Protein AF-T0Z5M1-F1 (afdb_monomer_lite)

InterPro domains:
  IPR012999 Pyridine nucleotide-disulphide oxidoreductase, class I, active site [PS00076] (7-17)
  IPR036188 FAD/NAD(P)-binding domain superfamily [G3DSA:3.50.50.60] (1-71)
  IPR036188 FAD/NAD(P)-binding domain superfamily [SSF51905] (2-41)

Radius of gyration: 16.47 Å; chains: 1; bounding box: 39×21×42 Å

pLDDT: mean 94.88, std 7.01, range [61.81, 98.69]

Sequence (71 aa):
MERGTIGGTCVNVGCVPSKIMIRAAHVAHLRRTSPFDDGISSTAPVVRRDRLLAQQQGRVDELRHAKYEGI

Secondary structure (DSSP, 8-state):
---SSTTHHHHHTSHHHHHHHHHHHHHHHHHH--TTTTTS---PPP--HHHHHHHHHHHHHHHHIIIII--

Organism: NCBI:txid410659

Foldseek 3Di:
DDDDQPPPCCLQPHVQLVVLVVVVVVVQVCLQDDPCCVPDPHDRDDDPVVVSVVVSRVVSVVVCCVPTVVD

Structure (mmCIF, N/CA/C/O backbone):
data_AF-T0Z5M1-F1
#
_entry.id   AF-T0Z5M1-F1
#
loop_
_atom_site.group_PDB
_atom_site.id
_atom_site.type_symbol
_atom_site.label_atom_id
_atom_site.label_alt_id
_atom_site.label_comp_id
_atom_site.label_asym_id
_atom_site.label_entity_id
_atom_site.label_seq_id
_atom_site.pdbx_PDB_ins_code
_atom_site.Cartn_x
_atom_site.Cartn_y
_atom_site.Cartn_z
_atom_site.occupancy
_atom_site.B_iso_or_equiv
_atom_site.auth_seq_id
_atom_site.auth_comp_id
_atom_site.auth_asym_id
_atom_site.auth_atom_id
_atom_site.pdbx_PDB_model_num
ATOM 1 N N . MET A 1 1 ? -14.694 9.717 25.631 1.00 64.19 1 MET A N 1
ATOM 2 C CA . MET A 1 1 ? -15.654 9.216 24.626 1.00 64.19 1 MET A CA 1
ATOM 3 C C . MET A 1 1 ? -15.041 9.430 23.255 1.00 64.19 1 MET A C 1
ATOM 5 O O . MET A 1 1 ? -14.861 10.583 22.878 1.00 64.19 1 MET A O 1
ATOM 9 N N . GLU A 1 2 ? -14.682 8.348 22.565 1.00 76.81 2 GLU A N 1
ATOM 10 C CA . GLU A 1 2 ? -14.252 8.391 21.162 1.00 76.81 2 GLU A CA 1
ATOM 11 C C . GLU A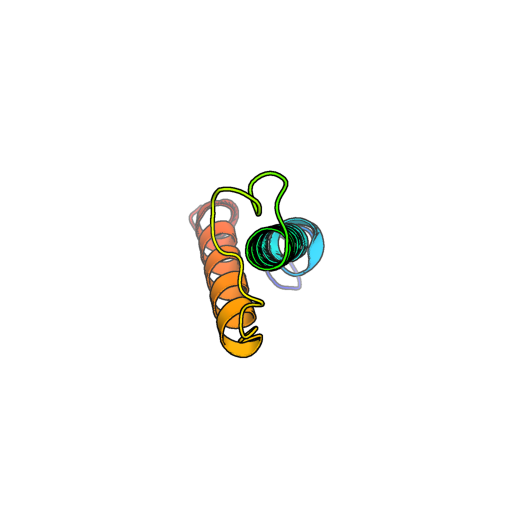 1 2 ? -15.493 8.405 20.260 1.00 76.81 2 GLU A C 1
ATOM 13 O O . GLU A 1 2 ? -16.476 7.735 20.572 1.00 76.81 2 GLU A O 1
ATOM 18 N N . ARG A 1 3 ? -15.491 9.204 19.184 1.00 82.88 3 ARG A N 1
ATOM 19 C CA . ARG A 1 3 ? -16.687 9.385 18.330 1.00 82.88 3 ARG A CA 1
ATOM 20 C C . ARG A 1 3 ? -16.654 8.551 17.046 1.00 82.88 3 ARG A C 1
ATOM 22 O O . ARG A 1 3 ? -17.667 8.483 16.359 1.00 82.88 3 ARG A O 1
ATOM 29 N N . GLY A 1 4 ? -15.513 7.946 16.715 1.00 88.25 4 GLY A N 1
ATOM 30 C CA . GLY A 1 4 ? -15.312 7.159 15.498 1.00 88.25 4 GLY A CA 1
ATOM 31 C C . GLY A 1 4 ? -14.461 5.914 15.739 1.00 88.25 4 GLY A C 1
ATOM 32 O O . GLY A 1 4 ? -14.403 5.393 16.852 1.00 88.25 4 GLY A O 1
ATOM 33 N N . THR A 1 5 ? -13.800 5.423 14.689 1.00 91.00 5 THR A N 1
ATOM 34 C CA . THR A 1 5 ? -12.926 4.248 14.789 1.00 91.00 5 THR A CA 1
ATOM 35 C C . THR A 1 5 ? -11.770 4.514 15.750 1.00 91.00 5 THR A C 1
ATOM 37 O O . THR A 1 5 ? -11.001 5.465 15.574 1.00 91.00 5 THR A O 1
ATOM 40 N N . ILE A 1 6 ? -11.619 3.641 16.746 1.00 92.06 6 ILE A N 1
ATOM 41 C CA . ILE A 1 6 ? -10.566 3.753 17.753 1.00 92.06 6 ILE A CA 1
ATOM 42 C C . ILE A 1 6 ? -9.165 3.727 17.112 1.00 92.06 6 ILE A C 1
ATOM 44 O O . ILE A 1 6 ? -8.952 3.179 16.027 1.00 92.06 6 ILE A O 1
ATOM 48 N N . GLY A 1 7 ? -8.203 4.394 17.747 1.00 92.31 7 GLY A N 1
ATOM 49 C CA . GLY A 1 7 ? -6.846 4.573 17.216 1.00 92.31 7 GLY A CA 1
ATOM 50 C C . GLY A 1 7 ? -6.691 5.734 16.219 1.00 92.31 7 GLY A C 1
ATOM 51 O O . GLY A 1 7 ? -5.567 6.057 15.826 1.00 92.31 7 GLY A O 1
ATOM 52 N N . GLY A 1 8 ? -7.787 6.407 15.843 1.00 94.81 8 GLY A N 1
ATOM 53 C CA . GLY A 1 8 ? -7.762 7.680 15.119 1.00 94.81 8 GLY A CA 1
ATOM 54 C C . GLY A 1 8 ? -7.113 7.612 13.731 1.00 94.81 8 GLY A C 1
ATOM 55 O O . GLY A 1 8 ? -7.065 6.566 13.082 1.00 94.81 8 GLY A O 1
ATOM 56 N N . THR A 1 9 ? -6.618 8.750 13.244 1.00 96.69 9 THR A N 1
ATOM 57 C CA . THR A 1 9 ? -6.151 8.900 11.855 1.00 96.69 9 THR A CA 1
ATOM 58 C C . THR A 1 9 ? -4.957 8.008 11.518 1.00 96.69 9 THR A C 1
ATOM 60 O O . THR A 1 9 ? -4.964 7.342 10.485 1.00 96.69 9 THR A O 1
ATOM 63 N N . CYS A 1 10 ? -3.927 7.976 12.369 1.00 96.12 10 CYS A N 1
ATOM 64 C CA . CYS A 1 10 ? -2.644 7.349 12.040 1.00 96.12 10 CYS A CA 1
ATOM 65 C C . CYS A 1 10 ? -2.762 5.863 11.681 1.00 96.12 10 CYS A C 1
ATOM 67 O O . CYS A 1 10 ? -2.125 5.435 10.716 1.00 96.12 10 CYS A O 1
ATOM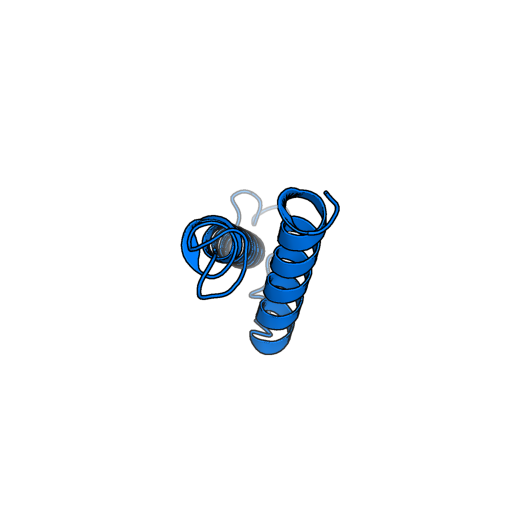 69 N N . VAL A 1 11 ? -3.559 5.096 12.433 1.00 97.12 11 VAL A N 1
ATOM 70 C CA . VAL A 1 11 ? -3.724 3.654 12.197 1.00 97.12 11 VAL A CA 1
ATOM 71 C C . VAL A 1 11 ? -4.738 3.363 11.096 1.00 97.12 11 VAL A C 1
ATOM 73 O O . VAL A 1 11 ? -4.501 2.480 10.283 1.00 97.12 11 VAL A O 1
ATOM 76 N N . ASN A 1 12 ? -5.827 4.131 11.019 1.00 96.88 12 ASN A N 1
ATOM 77 C CA . ASN A 1 12 ? -6.961 3.770 10.172 1.00 96.88 12 ASN A CA 1
ATOM 78 C C . ASN A 1 12 ?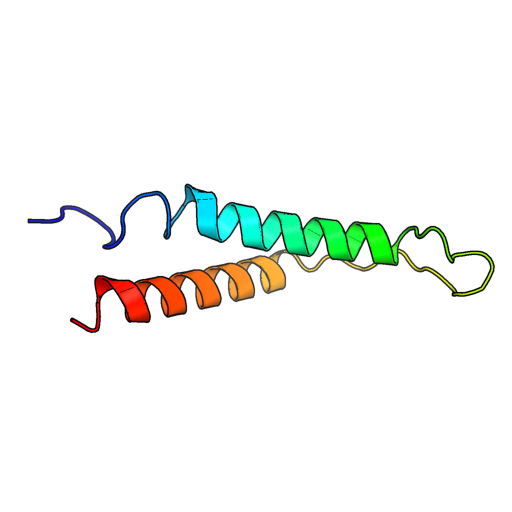 -6.840 4.289 8.735 1.00 96.88 12 ASN A C 1
ATOM 80 O O . ASN A 1 12 ? -7.188 3.580 7.796 1.00 96.88 12 ASN A O 1
ATOM 84 N N . VAL A 1 13 ? -6.360 5.523 8.550 1.00 97.00 13 VAL A N 1
ATOM 85 C CA . VAL A 1 13 ? -6.401 6.207 7.238 1.00 97.00 13 VAL A CA 1
ATOM 86 C C . VAL A 1 13 ? -5.152 7.039 6.930 1.00 97.00 13 VAL A C 1
ATOM 88 O O . VAL A 1 13 ? -5.096 7.724 5.915 1.00 97.00 13 VAL A O 1
ATOM 91 N N . GLY A 1 14 ? -4.145 6.996 7.802 1.00 97.38 14 GLY A N 1
ATOM 92 C CA . GLY A 1 14 ? -2.953 7.833 7.724 1.00 97.38 14 GLY A CA 1
ATOM 93 C C . GLY A 1 14 ? -1.678 7.024 7.523 1.00 97.38 14 GLY A C 1
ATOM 94 O O . GLY A 1 14 ? -1.514 6.280 6.553 1.00 97.38 14 GLY A O 1
ATOM 95 N N . CYS A 1 15 ? -0.747 7.200 8.458 1.00 98.00 15 CYS A N 1
ATOM 96 C CA . CYS A 1 15 ? 0.618 6.693 8.383 1.00 98.00 15 CYS A CA 1
ATOM 97 C C . CYS A 1 15 ? 0.703 5.182 8.134 1.00 98.00 15 CYS A C 1
ATOM 99 O O . CYS A 1 15 ? 1.507 4.752 7.308 1.00 98.00 15 CYS A O 1
ATOM 101 N N . VAL A 1 16 ? -0.097 4.378 8.839 1.00 98.06 16 VAL A N 1
ATOM 102 C CA . VAL A 1 16 ? -0.039 2.910 8.760 1.00 98.06 16 VAL A CA 1
ATOM 103 C C . VAL A 1 16 ? -0.439 2.397 7.371 1.00 98.06 16 VAL A C 1
ATOM 105 O O . VAL A 1 16 ? 0.422 1.803 6.713 1.00 98.06 16 VAL A O 1
ATOM 108 N N . PRO A 1 17 ? -1.662 2.653 6.858 1.00 98.31 17 PRO A N 1
ATOM 109 C CA . PRO A 1 17 ? -2.045 2.181 5.527 1.00 98.31 17 PRO A CA 1
ATOM 110 C C . PRO A 1 17 ? -1.144 2.760 4.427 1.00 98.31 17 PRO A C 1
ATOM 112 O O . PRO A 1 17 ? -0.733 2.035 3.519 1.00 98.31 17 PRO A O 1
ATOM 115 N N . SER A 1 18 ? -0.729 4.026 4.558 1.00 98.44 18 SER A N 1
ATOM 116 C CA . SER A 1 18 ? 0.180 4.667 3.600 1.00 98.44 18 SER A CA 1
ATOM 117 C C . SER A 1 18 ? 1.523 3.940 3.500 1.00 98.44 18 SER A C 1
ATOM 119 O O . SER A 1 18 ? 1.976 3.617 2.402 1.00 98.44 18 SER A O 1
ATOM 121 N N . LYS A 1 19 ? 2.163 3.626 4.634 1.00 98.56 19 LYS A N 1
ATOM 122 C CA . LYS A 1 19 ? 3.467 2.942 4.643 1.00 98.56 19 LYS A CA 1
ATOM 123 C C . LYS A 1 19 ? 3.385 1.511 4.112 1.00 98.56 19 LYS A C 1
ATOM 125 O O . LYS A 1 19 ? 4.324 1.064 3.452 1.00 98.56 19 LYS A O 1
ATOM 130 N N . ILE A 1 20 ? 2.272 0.812 4.342 1.00 98.50 20 ILE A N 1
ATOM 131 C CA . ILE A 1 20 ? 2.041 -0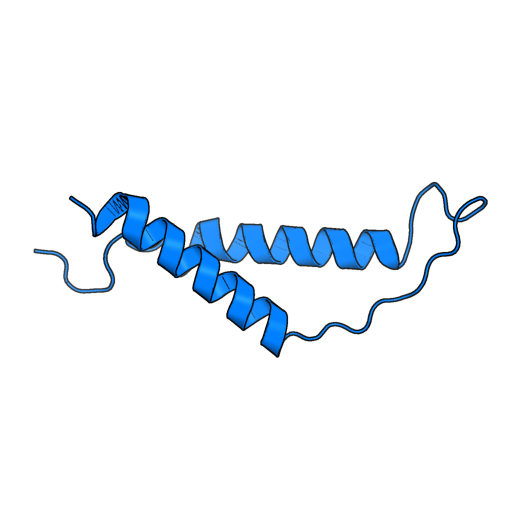.524 3.776 1.00 98.50 20 ILE A CA 1
ATOM 132 C C . ILE A 1 20 ? 2.032 -0.453 2.242 1.00 98.50 20 ILE A C 1
ATOM 134 O O . ILE A 1 20 ? 2.751 -1.209 1.584 1.00 98.50 20 ILE A O 1
ATOM 138 N N . MET A 1 21 ? 1.292 0.496 1.662 1.00 98.50 21 MET A N 1
ATOM 139 C CA . MET A 1 21 ? 1.216 0.638 0.203 1.00 98.50 21 MET A CA 1
ATOM 140 C C . MET A 1 21 ? 2.505 1.169 -0.417 1.00 98.50 21 MET A C 1
ATOM 142 O O . MET A 1 21 ? 2.894 0.698 -1.484 1.00 98.50 21 MET A O 1
ATOM 146 N N . ILE A 1 22 ? 3.220 2.072 0.261 1.00 98.69 22 ILE A N 1
ATOM 147 C CA . ILE A 1 22 ? 4.560 2.507 -0.164 1.00 98.69 22 ILE A CA 1
ATOM 148 C C . ILE A 1 22 ? 5.503 1.302 -0.241 1.00 98.69 22 ILE A C 1
ATOM 150 O O . ILE A 1 22 ? 6.248 1.155 -1.212 1.00 98.69 22 ILE A O 1
ATOM 154 N N . ARG A 1 23 ? 5.444 0.385 0.734 1.00 98.56 23 ARG A N 1
ATOM 155 C CA . ARG A 1 23 ? 6.257 -0.833 0.693 1.00 98.56 23 ARG A CA 1
ATOM 156 C C . ARG A 1 23 ? 5.853 -1.756 -0.458 1.00 98.56 23 ARG A C 1
ATOM 158 O O . ARG A 1 23 ? 6.740 -2.283 -1.128 1.00 98.56 23 ARG A O 1
ATOM 165 N N . ALA A 1 24 ? 4.557 -1.932 -0.715 1.00 98.44 24 ALA A N 1
ATOM 166 C CA . ALA A 1 24 ? 4.080 -2.714 -1.857 1.00 98.44 24 ALA A CA 1
ATOM 167 C C . ALA A 1 24 ? 4.550 -2.115 -3.196 1.00 98.44 24 ALA A C 1
ATOM 169 O O . ALA A 1 24 ? 5.027 -2.845 -4.066 1.00 98.44 24 ALA A O 1
ATOM 170 N N . ALA A 1 25 ? 4.493 -0.787 -3.334 1.00 98.38 25 ALA A N 1
ATOM 171 C CA . ALA A 1 25 ? 4.992 -0.069 -4.504 1.00 98.38 25 ALA A CA 1
ATOM 172 C C . ALA A 1 25 ? 6.505 -0.254 -4.686 1.00 98.38 25 ALA A C 1
ATOM 174 O O . ALA A 1 25 ? 6.953 -0.547 -5.792 1.00 98.38 25 ALA A O 1
ATOM 175 N N . HIS A 1 26 ? 7.284 -0.176 -3.604 1.00 98.38 26 HIS A N 1
ATOM 176 C CA . HIS A 1 26 ? 8.725 -0.424 -3.644 1.00 98.38 26 HIS A CA 1
ATOM 177 C C . HIS A 1 26 ? 9.056 -1.847 -4.123 1.00 98.38 26 HIS A C 1
ATOM 179 O O . HIS A 1 26 ? 9.932 -2.029 -4.962 1.00 98.38 26 HIS A O 1
ATOM 185 N N . VAL A 1 27 ? 8.316 -2.863 -3.660 1.00 97.94 27 VAL A N 1
ATOM 186 C CA . VAL A 1 27 ? 8.481 -4.245 -4.146 1.00 97.94 27 VAL A CA 1
ATOM 187 C C . VAL A 1 27 ? 8.124 -4.361 -5.629 1.00 97.94 27 VAL A C 1
ATOM 189 O O . VAL A 1 27 ? 8.846 -5.010 -6.383 1.00 97.94 27 VAL A O 1
ATOM 192 N N . ALA A 1 28 ? 7.030 -3.735 -6.069 1.00 98.12 28 ALA A N 1
ATOM 193 C CA . ALA A 1 28 ? 6.636 -3.753 -7.475 1.00 98.12 28 ALA A CA 1
ATOM 194 C C . ALA A 1 28 ? 7.666 -3.055 -8.379 1.00 98.12 28 ALA A C 1
ATOM 196 O O . ALA A 1 28 ? 7.907 -3.512 -9.495 1.00 98.12 28 ALA A O 1
ATOM 197 N N . HIS A 1 29 ? 8.281 -1.978 -7.886 1.00 97.75 29 HIS A N 1
ATOM 198 C CA . HIS A 1 29 ? 9.366 -1.278 -8.562 1.00 97.75 29 HIS A CA 1
ATOM 199 C C . HIS A 1 29 ? 10.611 -2.165 -8.689 1.00 97.75 29 HIS A C 1
ATOM 201 O O . HIS A 1 29 ? 11.069 -2.384 -9.804 1.00 97.75 29 HIS A O 1
ATOM 207 N N . LEU A 1 30 ? 11.075 -2.775 -7.592 1.00 97.31 30 LEU A N 1
ATOM 208 C CA . LEU A 1 30 ? 12.255 -3.650 -7.604 1.00 97.31 30 LEU A CA 1
ATOM 209 C C . LEU A 1 30 ? 12.091 -4.903 -8.474 1.00 97.31 30 LEU A C 1
ATOM 211 O O . LEU A 1 30 ? 13.056 -5.379 -9.055 1.00 97.31 30 LEU A O 1
ATOM 215 N N . ARG A 1 31 ? 10.874 -5.452 -8.581 1.00 96.88 31 ARG A N 1
ATOM 216 C CA . ARG A 1 31 ? 10.601 -6.581 -9.492 1.00 96.88 31 ARG A CA 1
ATOM 217 C C . ARG A 1 31 ? 10.663 -6.185 -10.965 1.00 96.88 31 ARG A C 1
ATOM 219 O O . ARG A 1 31 ? 10.937 -7.031 -11.810 1.00 96.88 31 ARG A O 1
ATOM 226 N N . ARG A 1 32 ? 10.355 -4.922 -11.265 1.00 96.81 32 ARG A N 1
ATOM 227 C CA . ARG A 1 32 ? 10.373 -4.376 -12.624 1.00 96.81 32 ARG A CA 1
ATOM 228 C C . ARG A 1 32 ? 11.786 -4.010 -13.060 1.00 96.81 32 ARG A C 1
ATOM 230 O O . ARG A 1 32 ? 12.104 -4.215 -14.221 1.00 96.81 32 ARG A O 1
ATOM 237 N N . THR A 1 33 ? 12.568 -3.437 -12.153 1.00 96.69 33 THR A N 1
ATOM 238 C CA . THR A 1 33 ? 13.919 -2.941 -12.416 1.00 96.69 33 THR A CA 1
ATOM 239 C C . THR A 1 33 ? 14.761 -3.060 -11.161 1.00 96.69 33 THR A C 1
ATOM 241 O O . THR A 1 33 ? 14.318 -2.642 -10.085 1.00 96.69 33 THR A O 1
ATOM 244 N N . SER A 1 34 ? 15.986 -3.547 -11.297 1.00 95.88 34 SER A N 1
ATOM 245 C CA . SER A 1 34 ? 16.936 -3.611 -10.194 1.00 95.88 34 SER A CA 1
ATOM 246 C C . SER A 1 34 ? 18.373 -3.344 -10.658 1.00 95.88 34 SER A C 1
ATOM 248 O O . SER A 1 34 ? 18.699 -3.531 -11.828 1.00 95.88 34 SER A O 1
ATOM 250 N N . PRO A 1 35 ? 19.281 -2.965 -9.743 1.00 96.69 35 PRO A N 1
ATOM 251 C CA . PRO A 1 35 ? 20.711 -2.874 -10.053 1.00 96.69 35 PRO A CA 1
ATOM 252 C C . PRO A 1 35 ? 21.365 -4.210 -10.442 1.00 96.69 35 PRO A C 1
ATOM 254 O O . PRO A 1 35 ? 22.530 -4.222 -10.815 1.00 96.69 35 PRO A O 1
ATOM 257 N N . PHE A 1 36 ? 20.650 -5.329 -10.305 1.00 96.56 36 PHE A N 1
ATOM 258 C CA . PHE A 1 36 ? 21.154 -6.676 -10.561 1.00 96.56 36 PHE A CA 1
ATOM 259 C C . PHE A 1 36 ? 20.574 -7.285 -11.841 1.00 96.56 36 PHE A C 1
ATOM 261 O O . PHE A 1 36 ? 20.703 -8.491 -12.036 1.00 96.56 36 PHE A O 1
ATOM 268 N N . ASP A 1 37 ? 19.947 -6.484 -12.707 1.00 96.62 37 ASP A N 1
ATOM 269 C CA . ASP A 1 37 ? 19.236 -6.989 -13.890 1.00 96.62 37 ASP A CA 1
ATOM 270 C C . ASP A 1 37 ? 20.163 -7.702 -14.899 1.00 96.62 37 ASP A C 1
ATOM 272 O O . ASP A 1 37 ? 19.708 -8.575 -15.635 1.00 96.62 37 ASP A O 1
ATOM 276 N N . ASP A 1 38 ? 21.474 -7.429 -14.865 1.00 97.12 38 ASP A N 1
ATOM 277 C CA . ASP A 1 38 ? 22.485 -8.153 -15.655 1.00 97.12 38 ASP A CA 1
ATOM 278 C C . ASP A 1 38 ? 22.694 -9.608 -15.191 1.00 97.12 38 ASP A C 1
ATOM 280 O O . ASP A 1 38 ? 23.134 -10.459 -15.963 1.00 97.12 38 ASP A O 1
ATOM 284 N N . GLY A 1 39 ? 22.402 -9.904 -13.920 1.00 97.31 39 GLY A N 1
ATOM 285 C CA . GLY A 1 39 ? 22.586 -11.226 -13.310 1.00 97.31 39 GLY A CA 1
ATOM 286 C C . GLY A 1 39 ? 21.291 -11.897 -12.847 1.00 97.31 39 GLY A C 1
ATOM 287 O O . GLY A 1 39 ? 21.307 -13.077 -12.496 1.00 97.31 39 GLY A O 1
ATOM 288 N N . ILE A 1 40 ? 20.172 -11.167 -12.815 1.00 96.69 40 ILE A N 1
ATOM 289 C CA . ILE A 1 40 ? 18.873 -11.637 -12.327 1.00 96.69 40 ILE A CA 1
ATOM 290 C C . ILE A 1 40 ? 17.787 -11.135 -13.273 1.00 96.69 40 ILE A C 1
ATOM 292 O O . ILE A 1 40 ? 17.569 -9.937 -13.408 1.00 96.69 40 ILE A O 1
ATOM 296 N N . SER A 1 41 ? 17.038 -12.058 -13.877 1.00 95.94 41 SER A N 1
ATOM 297 C CA . SER A 1 41 ? 15.906 -11.690 -14.728 1.00 95.94 41 SER A CA 1
ATOM 298 C C . SER A 1 41 ? 14.864 -10.885 -13.946 1.00 95.94 41 SER A C 1
ATOM 300 O O . SER A 1 41 ? 14.355 -11.355 -12.921 1.00 95.94 41 SER A O 1
ATOM 302 N N . SER A 1 42 ? 14.486 -9.722 -14.467 1.00 95.94 42 SER A N 1
ATOM 303 C CA . SER A 1 42 ? 13.390 -8.908 -13.948 1.00 95.94 42 SER A CA 1
ATOM 304 C C . SER A 1 42 ? 12.119 -9.104 -14.780 1.00 95.94 42 SER A C 1
ATOM 306 O O . SER A 1 42 ? 12.140 -9.520 -15.940 1.00 95.94 42 SER A O 1
ATOM 308 N N . THR A 1 43 ? 10.954 -8.879 -14.174 1.00 95.25 43 THR A N 1
ATOM 309 C CA . THR A 1 43 ? 9.667 -8.944 -14.879 1.00 95.25 43 THR A CA 1
ATOM 310 C C . THR A 1 43 ? 8.674 -8.017 -14.206 1.00 95.25 43 THR A C 1
ATOM 312 O O . THR A 1 43 ? 8.437 -8.094 -12.999 1.00 95.25 43 THR A O 1
ATOM 315 N N . ALA A 1 44 ? 8.039 -7.157 -15.005 1.00 95.38 44 ALA A N 1
ATOM 316 C CA . ALA A 1 44 ? 6.985 -6.274 -14.528 1.00 95.38 44 ALA A CA 1
ATOM 317 C C . ALA A 1 44 ? 5.850 -7.091 -13.873 1.00 95.38 44 ALA A C 1
ATOM 319 O O . ALA A 1 44 ? 5.190 -7.878 -14.556 1.00 95.38 44 ALA A O 1
ATOM 320 N N . PRO A 1 45 ? 5.584 -6.916 -12.566 1.00 97.06 45 PRO A N 1
ATOM 321 C CA . PRO A 1 45 ? 4.569 -7.711 -11.895 1.00 97.06 45 PRO A CA 1
ATOM 322 C C . PRO A 1 45 ? 3.163 -7.222 -12.253 1.00 97.06 45 PRO A C 1
ATOM 324 O O . PRO A 1 45 ? 2.911 -6.019 -12.360 1.00 97.06 45 PRO A O 1
ATOM 327 N N . VAL A 1 46 ? 2.217 -8.158 -12.336 1.00 98.06 46 VAL A N 1
ATOM 328 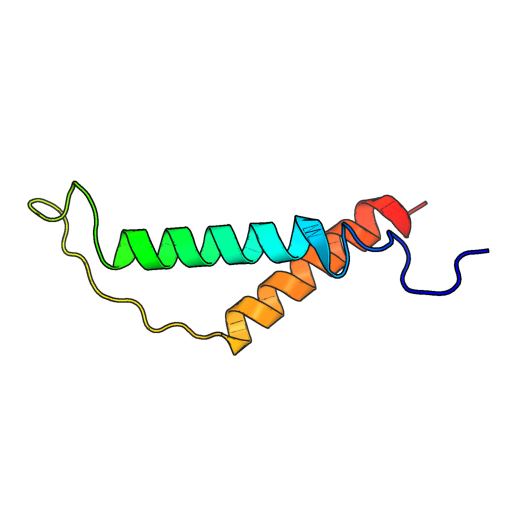C CA . VAL A 1 46 ? 0.786 -7.834 -12.357 1.00 98.06 46 VAL A CA 1
ATOM 329 C C . VAL A 1 46 ? 0.376 -7.324 -10.976 1.00 98.06 46 VAL A C 1
ATOM 331 O O . VAL A 1 46 ? 0.505 -8.029 -9.973 1.00 98.06 46 VAL A O 1
ATOM 334 N N . VAL A 1 47 ? -0.141 -6.096 -10.911 1.00 97.94 47 VAL A N 1
ATOM 335 C CA . VAL A 1 47 ? -0.564 -5.474 -9.650 1.00 97.94 47 VAL A CA 1
ATOM 336 C C . VAL A 1 47 ? -2.043 -5.750 -9.393 1.00 97.94 47 VAL A C 1
ATOM 338 O O . VAL A 1 47 ? -2.929 -5.155 -10.002 1.00 97.94 47 VAL A O 1
ATOM 341 N N . ARG A 1 48 ? -2.313 -6.637 -8.434 1.00 98.50 48 ARG A N 1
ATOM 342 C CA . ARG A 1 48 ? -3.660 -6.952 -7.938 1.00 98.50 48 ARG A CA 1
ATOM 343 C C . ARG A 1 48 ? -4.049 -6.012 -6.799 1.00 98.50 48 ARG A C 1
ATOM 345 O O . ARG A 1 48 ? -3.859 -6.330 -5.625 1.00 98.50 48 ARG A O 1
ATOM 352 N N . ARG A 1 49 ? -4.551 -4.823 -7.151 1.00 97.94 49 ARG A N 1
ATOM 353 C CA . ARG A 1 49 ? -4.894 -3.766 -6.179 1.00 97.94 49 ARG A CA 1
ATOM 354 C C . ARG A 1 49 ? -5.926 -4.224 -5.145 1.00 97.94 49 ARG A C 1
ATOM 356 O O . ARG A 1 49 ? -5.809 -3.855 -3.984 1.00 97.94 49 ARG A O 1
ATOM 363 N N . ASP A 1 50 ? -6.885 -5.049 -5.553 1.00 98.31 50 ASP A N 1
ATOM 364 C CA . ASP A 1 50 ? -7.880 -5.682 -4.682 1.00 98.31 50 ASP A CA 1
ATOM 365 C C . ASP A 1 50 ? -7.223 -6.482 -3.547 1.00 98.31 50 ASP A C 1
ATOM 367 O O . ASP A 1 50 ? -7.561 -6.316 -2.376 1.00 98.31 50 ASP A O 1
ATOM 371 N N . ARG A 1 51 ? -6.216 -7.295 -3.883 1.00 98.50 51 ARG A N 1
ATOM 372 C CA . ARG A 1 51 ? -5.481 -8.114 -2.911 1.00 98.50 51 ARG A CA 1
ATOM 373 C C . ARG A 1 51 ? -4.597 -7.274 -1.995 1.00 98.50 51 ARG A C 1
ATOM 375 O O . ARG A 1 51 ? -4.546 -7.544 -0.799 1.00 98.50 51 ARG A O 1
ATOM 382 N N . LEU A 1 52 ? -3.935 -6.251 -2.538 1.00 98.56 52 LEU A N 1
ATOM 383 C CA . LEU A 1 52 ? -3.118 -5.329 -1.742 1.00 98.56 52 LEU A CA 1
ATOM 384 C C . LEU A 1 52 ? -3.968 -4.535 -0.746 1.00 98.56 52 LEU A C 1
ATOM 386 O O . LEU A 1 52 ? -3.570 -4.383 0.404 1.00 98.56 52 LEU A O 1
ATOM 390 N N . LEU A 1 53 ? -5.156 -4.088 -1.161 1.00 98.56 53 LEU A N 1
ATOM 391 C CA . LEU A 1 53 ? -6.084 -3.383 -0.281 1.00 98.56 53 LEU A CA 1
ATOM 392 C C . LEU A 1 53 ? -6.593 -4.292 0.845 1.00 98.56 53 LEU A C 1
ATOM 394 O O . LEU A 1 53 ? -6.578 -3.881 2.002 1.00 98.56 53 LEU A O 1
ATOM 398 N N . ALA A 1 54 ? -6.978 -5.532 0.530 1.00 98.56 54 ALA A N 1
ATOM 399 C CA . ALA A 1 54 ? -7.400 -6.501 1.541 1.00 98.56 54 ALA A CA 1
ATOM 400 C C . ALA A 1 54 ? -6.280 -6.799 2.555 1.00 98.56 54 ALA A C 1
ATOM 402 O O . ALA A 1 54 ? -6.519 -6.821 3.760 1.00 98.56 54 ALA A O 1
ATOM 403 N N . GLN A 1 55 ? -5.038 -6.963 2.083 1.00 98.50 55 GLN A N 1
ATOM 404 C CA . GLN A 1 55 ? -3.878 -7.155 2.955 1.00 98.50 55 GLN A CA 1
ATOM 405 C C . GLN A 1 55 ? -3.602 -5.925 3.831 1.00 98.50 55 GLN A C 1
ATOM 407 O O . GLN A 1 55 ? -3.327 -6.073 5.022 1.00 98.50 55 GLN A O 1
ATOM 412 N N . GLN A 1 56 ? -3.668 -4.717 3.260 1.00 98.62 56 GLN A N 1
ATOM 413 C CA . GLN A 1 56 ? -3.508 -3.470 4.007 1.00 98.62 56 GLN A CA 1
ATOM 414 C C . GLN A 1 56 ? -4.546 -3.374 5.125 1.00 98.62 56 GLN A C 1
ATOM 416 O O . GLN A 1 56 ? -4.177 -3.089 6.262 1.00 98.62 56 GLN A O 1
ATOM 421 N N . GLN A 1 57 ? -5.817 -3.630 4.807 1.00 98.38 57 GLN A N 1
ATOM 422 C CA . GLN A 1 57 ? -6.901 -3.540 5.777 1.00 98.38 57 GLN A CA 1
ATOM 423 C C . GLN A 1 57 ? -6.718 -4.551 6.912 1.00 98.38 57 GLN A C 1
ATOM 425 O O . GLN A 1 57 ? -6.757 -4.157 8.071 1.00 98.38 57 GLN A O 1
ATOM 430 N N . GLY A 1 58 ? -6.378 -5.806 6.596 1.00 98.19 58 GLY A N 1
ATOM 431 C CA . GLY A 1 58 ? -6.104 -6.818 7.620 1.00 98.19 58 GLY A CA 1
ATOM 432 C C . GLY A 1 58 ? -4.977 -6.415 8.578 1.00 98.19 58 GLY A C 1
ATOM 433 O O . GLY A 1 58 ? -5.109 -6.572 9.786 1.00 98.19 58 GLY A O 1
ATOM 434 N N . ARG A 1 59 ? -3.894 -5.807 8.071 1.00 97.75 59 ARG A N 1
ATOM 435 C CA . ARG A 1 59 ? -2.802 -5.298 8.924 1.00 97.75 59 ARG A CA 1
ATOM 436 C C . ARG A 1 59 ? -3.209 -4.095 9.771 1.00 97.75 59 ARG A C 1
ATOM 438 O O . ARG A 1 59 ? -2.742 -3.970 10.899 1.00 97.75 59 ARG A O 1
ATOM 445 N N . VAL A 1 60 ? -4.043 -3.204 9.236 1.00 98.19 60 VAL A N 1
ATOM 446 C CA . VAL A 1 60 ? -4.611 -2.086 10.002 1.00 98.19 60 VAL A CA 1
ATOM 447 C C . VAL A 1 60 ? -5.472 -2.616 11.146 1.00 98.19 60 VAL A C 1
ATOM 449 O O . VAL A 1 60 ? -5.313 -2.157 12.275 1.00 98.19 60 VAL A O 1
ATOM 452 N N . ASP A 1 61 ? -6.325 -3.602 10.874 1.00 97.44 61 ASP A N 1
ATOM 453 C CA . ASP A 1 61 ? -7.223 -4.188 11.868 1.00 97.44 61 ASP A CA 1
ATOM 454 C C . ASP A 1 61 ? -6.441 -4.934 12.960 1.00 97.44 61 ASP A C 1
ATOM 456 O O . ASP A 1 61 ? -6.670 -4.685 14.142 1.00 97.44 61 ASP A O 1
ATOM 460 N N . GLU A 1 62 ? -5.446 -5.751 12.591 1.00 96.88 62 GLU A N 1
ATOM 461 C CA . GLU A 1 62 ? -4.539 -6.410 13.547 1.00 96.88 62 GLU A CA 1
ATOM 462 C C . GLU A 1 62 ? -3.838 -5.400 14.470 1.00 96.88 62 GLU A C 1
ATOM 464 O O . GLU A 1 62 ? -3.793 -5.581 15.689 1.00 96.88 62 GLU A O 1
ATOM 469 N N . LEU A 1 63 ? -3.291 -4.318 13.902 1.00 96.19 63 LEU A N 1
ATOM 470 C CA . LEU A 1 63 ? -2.587 -3.291 14.672 1.00 96.19 63 LEU A CA 1
ATOM 471 C C . LEU A 1 63 ? -3.529 -2.494 15.568 1.00 96.19 63 LEU A C 1
ATOM 473 O O . LEU A 1 63 ? -3.159 -2.173 16.699 1.00 96.19 63 LEU A O 1
ATOM 477 N N . ARG A 1 64 ? -4.728 -2.163 15.078 1.00 95.94 64 ARG A N 1
ATOM 478 C CA . ARG A 1 64 ? -5.735 -1.463 15.874 1.00 95.94 64 ARG A CA 1
ATOM 479 C C . ARG A 1 64 ? -6.147 -2.317 17.066 1.00 95.94 64 ARG A C 1
ATOM 481 O O . ARG A 1 64 ? -6.115 -1.826 18.195 1.00 95.94 64 ARG A O 1
ATOM 488 N N . HIS A 1 65 ? -6.427 -3.593 16.820 1.00 94.44 65 HIS A N 1
ATOM 489 C CA . HIS A 1 65 ? -6.826 -4.521 17.861 1.00 94.44 65 HIS A CA 1
ATOM 490 C C . HIS A 1 65 ? -5.753 -4.641 18.950 1.00 94.44 65 HIS A C 1
ATOM 492 O O . HIS A 1 65 ? -6.007 -4.368 20.122 1.00 94.44 65 HIS A O 1
ATOM 498 N N . ALA A 1 66 ? -4.513 -4.927 18.542 1.00 94.19 66 ALA A N 1
ATOM 499 C CA . ALA A 1 66 ? -3.394 -5.151 19.454 1.00 94.19 66 ALA A CA 1
ATOM 500 C C . ALA A 1 66 ? -2.972 -3.918 20.274 1.00 94.19 66 ALA A C 1
ATOM 502 O O . ALA A 1 66 ? -2.276 -4.066 21.278 1.00 94.19 66 ALA A O 1
ATOM 503 N N . LYS A 1 67 ? -3.300 -2.698 19.828 1.00 89.31 67 LYS A N 1
ATOM 504 C CA . LYS A 1 67 ? -2.820 -1.455 20.457 1.00 89.31 67 LYS A CA 1
ATOM 505 C C . LYS A 1 67 ? -3.899 -0.631 21.140 1.00 89.31 67 LYS A C 1
ATOM 507 O O . LYS A 1 67 ? -3.541 0.193 21.976 1.00 89.31 67 LYS A O 1
ATOM 512 N N . TYR A 1 68 ? -5.166 -0.813 20.777 1.00 89.88 68 TYR A N 1
ATOM 513 C CA . TYR A 1 68 ? -6.239 0.065 21.238 1.00 89.88 68 TYR A CA 1
ATOM 514 C C . TYR A 1 68 ? -7.498 -0.668 21.708 1.00 89.88 68 TYR A C 1
ATOM 516 O O . TYR A 1 68 ? -8.201 -0.119 22.545 1.00 89.88 68 TYR A O 1
ATOM 524 N N . GLU A 1 69 ? -7.802 -1.862 21.186 1.00 87.56 69 GLU A N 1
ATOM 525 C CA . GLU A 1 69 ? -9.039 -2.591 21.534 1.00 87.56 69 GLU A CA 1
ATOM 526 C C . GLU A 1 69 ? -8.812 -3.697 22.574 1.00 87.56 69 GLU A C 1
ATOM 528 O O . GLU A 1 69 ? -9.725 -4.015 23.324 1.00 87.56 69 GLU A O 1
ATOM 533 N N . GLY A 1 70 ? -7.614 -4.289 22.626 1.00 75.94 70 GLY A N 1
ATOM 534 C CA . GLY A 1 70 ? -7.266 -5.365 23.564 1.00 75.94 70 GLY A CA 1
ATOM 535 C C . GLY A 1 70 ? -6.858 -4.900 24.968 1.00 75.94 70 GLY A C 1
ATOM 53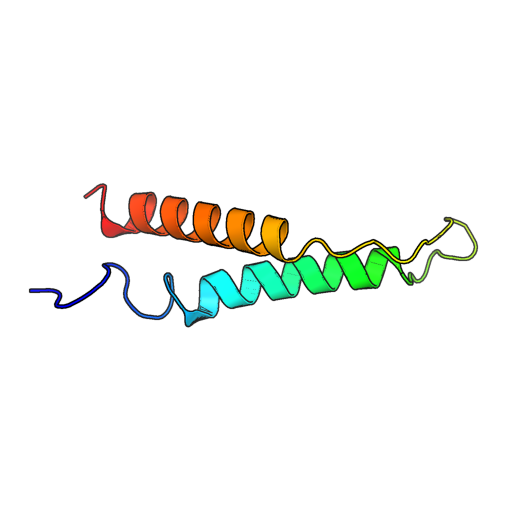6 O O . GLY A 1 70 ? -6.037 -5.572 25.590 1.00 75.94 70 GLY A O 1
ATOM 537 N N . ILE A 1 71 ? -7.352 -3.743 25.423 1.00 61.81 71 ILE A N 1
ATOM 538 C CA . ILE A 1 71 ? -7.042 -3.132 26.730 1.00 61.81 71 ILE A CA 1
ATOM 539 C C . ILE A 1 71 ? -8.279 -3.183 27.623 1.00 61.81 71 ILE A C 1
ATOM 541 O O . ILE A 1 71 ? -9.367 -2.827 27.119 1.00 61.81 71 ILE A O 1
#